Protein AF-A0A2E8RSP9-F1 (afdb_monomer_lite)

Radius of gyration: 27.85 Å; chains: 1; bounding box: 93×34×82 Å

Foldseek 3Di:
DDDDDDDDDDDDDDDDDDDDDDPPPPPPPPPPQPLDPPVDDQPLVLLVLLLVLLVLLLVLLVLLVVLVVDDDPVSVVSNVVSLVSNQVSLVSLLCCLVRPCPSPPQDPPDPCNVVSVVLSVQLNVLSVVSSVDSDSVSSVSNSVSSVVCCVVRDDDDD

Secondary structure (DSSP, 8-state):
-------------------------------S--SS------HHHHHHHHHHHHHHHHHHHHHHHHHTT--SHHHHHHHHHHHHHHHHHHHHHHHIIIIIIIIII--TTSTTHHHHHHHHHHHHHHHHHHHH---HHHHHHHHHHHHTTGGGSPPPP-

pLDDT: mean 85.52, std 20.4, range [37.56, 98.88]

Sequence (158 aa):
MKSYRYVVLFLTCTLVSLGLGLPQGIYQVVHAHCQIPCGIYDDYSRIQSMLEDADTVIKSTKSIEELSGHSDAQSLNQISRWVTNKETHSQNIISTISDYFMTQRIKPTQEDYTERLVKHHGVILAAMKAKQNADKEHATALKQSIEALATYYPEAEK

Structure (mmCIF, N/CA/C/O backbone):
data_AF-A0A2E8RSP9-F1
#
_entry.id   AF-A0A2E8RSP9-F1
#
loop_
_atom_site.group_PDB
_atom_site.id
_atom_site.type_symbol
_atom_site.label_atom_id
_atom_site.label_alt_id
_atom_site.label_comp_id
_atom_site.label_asym_id
_atom_site.label_entity_id
_atom_site.label_seq_id
_atom_site.pdbx_PDB_ins_code
_atom_site.Cartn_x
_atom_site.Cartn_y
_atom_site.Cartn_z
_atom_site.occupancy
_atom_site.B_iso_or_equiv
_atom_site.auth_seq_id
_atom_site.auth_comp_id
_atom_site.auth_asym_id
_atom_site.auth_atom_id
_atom_site.pdbx_PDB_model_num
ATOM 1 N N . MET A 1 1 ? 72.046 18.078 59.009 1.00 40.03 1 MET A N 1
ATOM 2 C CA . MET A 1 1 ? 72.244 18.596 57.632 1.00 40.03 1 MET A CA 1
ATOM 3 C C . MET A 1 1 ? 71.040 18.147 56.810 1.00 40.03 1 MET A C 1
ATOM 5 O O . MET A 1 1 ? 70.838 16.954 56.691 1.00 40.03 1 MET A O 1
ATOM 9 N N . LYS A 1 2 ? 70.039 19.016 56.629 1.00 37.56 2 LYS A N 1
ATOM 10 C CA . LYS A 1 2 ? 69.829 19.896 55.454 1.00 37.56 2 LYS A CA 1
ATOM 11 C C . LYS A 1 2 ? 69.342 19.142 54.197 1.00 37.56 2 LYS A C 1
ATOM 13 O O . LYS A 1 2 ?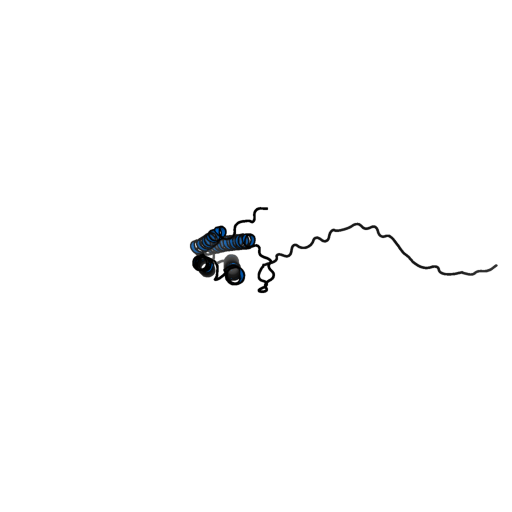 70.146 18.665 53.417 1.00 37.56 2 LYS A O 1
ATOM 18 N N . SER A 1 3 ? 68.015 19.053 54.093 1.00 45.41 3 SER A N 1
ATOM 19 C CA . SER A 1 3 ? 67.117 19.576 53.044 1.00 45.41 3 SER A CA 1
ATOM 20 C C . SER A 1 3 ? 67.505 19.654 51.550 1.00 45.41 3 SER A C 1
ATOM 22 O O . SER A 1 3 ? 68.626 19.998 51.201 1.00 45.41 3 SER A O 1
ATOM 24 N N . TYR A 1 4 ? 66.423 19.600 50.745 1.00 49.28 4 TYR A N 1
ATOM 25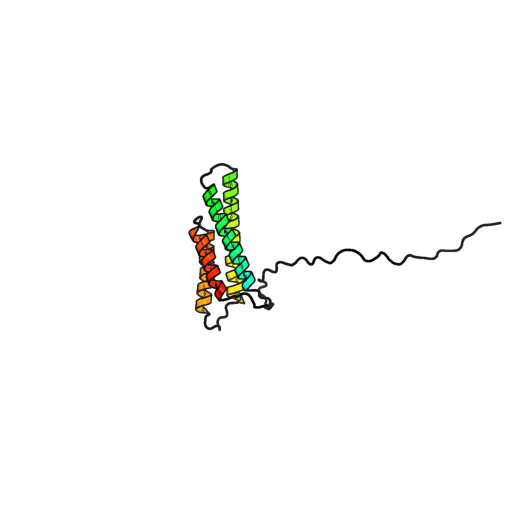 C CA . TYR A 1 4 ? 66.183 20.062 49.355 1.00 49.28 4 TYR A CA 1
ATOM 26 C C . TYR A 1 4 ? 66.421 19.025 48.237 1.00 49.28 4 TYR A C 1
ATOM 28 O O . TYR A 1 4 ? 67.532 18.576 48.006 1.00 49.28 4 TYR A O 1
ATOM 36 N N . ARG A 1 5 ? 65.344 18.498 47.627 1.00 51.12 5 ARG A N 1
ATOM 37 C CA . ARG A 1 5 ? 64.585 19.070 46.482 1.00 51.12 5 ARG A CA 1
ATOM 38 C C . ARG A 1 5 ? 65.421 19.125 45.204 1.00 51.12 5 ARG A C 1
ATOM 40 O O . ARG A 1 5 ? 66.122 20.106 45.022 1.00 51.12 5 ARG A O 1
ATOM 47 N N . TYR A 1 6 ? 65.188 18.181 44.291 1.00 52.25 6 TYR A N 1
ATOM 48 C CA . TYR A 1 6 ? 65.172 18.433 42.845 1.00 52.25 6 TYR A CA 1
ATOM 49 C C . TYR A 1 6 ? 64.079 17.540 42.221 1.00 52.25 6 TYR A C 1
ATOM 51 O O . TYR A 1 6 ? 64.098 16.331 42.404 1.00 52.25 6 TYR A O 1
ATOM 59 N N . VAL A 1 7 ? 62.951 18.139 41.811 1.00 44.62 7 VAL A N 1
ATOM 60 C CA . VAL A 1 7 ? 62.608 18.423 40.396 1.00 44.62 7 VAL A CA 1
ATOM 61 C C . VAL A 1 7 ? 62.003 17.170 39.743 1.00 44.62 7 VAL A C 1
ATOM 63 O O . VAL A 1 7 ? 62.696 16.218 39.430 1.00 44.62 7 VAL A O 1
ATOM 66 N N . VAL A 1 8 ? 60.671 17.039 39.759 1.00 49.31 8 VAL A N 1
ATOM 67 C CA . VAL A 1 8 ? 59.810 17.385 38.607 1.00 49.31 8 VAL A CA 1
ATOM 68 C C . VAL A 1 8 ? 60.270 16.661 37.336 1.00 49.31 8 VAL A C 1
ATOM 70 O O . VAL A 1 8 ? 61.076 17.188 36.581 1.00 49.31 8 VAL A O 1
ATOM 73 N N . LEU A 1 9 ? 59.711 15.477 37.087 1.00 43.88 9 LEU A N 1
ATOM 74 C CA . LEU A 1 9 ? 59.616 14.870 35.756 1.00 43.88 9 LEU A CA 1
ATOM 75 C C . LEU A 1 9 ? 58.262 14.138 35.714 1.00 43.88 9 LEU A C 1
ATOM 77 O O . LEU A 1 9 ? 58.076 13.122 36.371 1.00 43.88 9 LEU A O 1
ATOM 81 N N . PHE A 1 10 ? 57.211 14.856 35.327 1.00 38.56 10 PHE A N 1
ATOM 82 C CA . PHE A 1 10 ? 56.597 14.764 33.999 1.00 38.56 10 PHE A CA 1
ATOM 83 C C . PHE A 1 10 ? 55.964 13.394 33.688 1.00 38.56 10 PHE A C 1
ATOM 85 O O . PHE A 1 10 ? 56.647 12.442 33.337 1.00 38.56 10 PHE A O 1
ATOM 92 N N . LEU A 1 11 ? 54.625 13.408 33.745 1.00 40.16 11 LEU A N 1
ATOM 93 C CA . LEU A 1 11 ? 53.709 12.928 32.700 1.00 40.16 11 LEU A CA 1
ATOM 94 C C . LEU A 1 11 ? 53.809 11.440 32.293 1.00 40.16 11 LEU A C 1
ATOM 96 O O . LEU A 1 11 ? 54.679 11.033 31.537 1.00 40.16 11 LEU A O 1
ATOM 100 N N . THR A 1 12 ? 52.917 10.577 32.792 1.00 48.66 12 THR A N 1
ATOM 101 C CA . THR A 1 12 ? 51.677 10.147 32.099 1.00 48.66 12 THR A CA 1
ATOM 102 C C . THR A 1 12 ? 51.857 9.786 30.620 1.00 48.66 12 THR A C 1
ATOM 104 O O . THR A 1 12 ? 51.805 10.678 29.777 1.00 48.66 12 THR A O 1
ATOM 107 N N . CYS A 1 13 ? 51.929 8.491 30.285 1.00 39.97 13 CYS A N 1
ATOM 108 C CA . CYS A 1 13 ? 51.274 7.971 29.081 1.00 39.97 13 CYS A CA 1
ATOM 109 C C . CYS A 1 13 ? 51.252 6.435 29.023 1.00 39.97 13 CYS A C 1
ATOM 111 O O . CYS A 1 13 ? 52.279 5.793 29.226 1.00 39.97 13 CYS A O 1
ATOM 113 N N . THR A 1 14 ? 50.098 5.906 28.594 1.00 40.47 14 THR A N 1
ATOM 114 C CA . THR A 1 14 ? 49.864 4.573 27.991 1.00 40.47 14 THR A CA 1
ATOM 115 C C . THR A 1 14 ? 49.797 3.399 28.993 1.00 40.47 14 THR A C 1
ATOM 117 O O . THR A 1 14 ? 50.646 3.275 29.858 1.00 40.47 14 THR A O 1
ATOM 120 N N . LEU A 1 15 ? 48.812 2.494 29.016 1.00 40.62 15 LEU A N 1
ATOM 121 C CA . LEU A 1 15 ? 47.801 2.065 28.048 1.00 40.62 15 LEU A CA 1
ATOM 122 C C . LEU A 1 15 ? 46.540 1.633 28.825 1.00 40.62 15 LEU A C 1
ATOM 124 O O . LEU A 1 15 ? 46.597 0.676 29.595 1.00 40.62 15 LEU A O 1
ATOM 128 N N . VAL A 1 16 ? 45.400 2.298 28.610 1.00 46.19 16 VAL A N 1
ATOM 129 C CA . VAL A 1 16 ? 44.095 1.685 28.904 1.00 46.19 16 VAL A CA 1
ATOM 130 C C . VAL A 1 16 ? 43.796 0.756 27.740 1.00 46.19 16 VAL A C 1
ATOM 132 O O . VAL A 1 16 ? 43.671 1.180 26.591 1.00 46.19 16 VAL A O 1
ATOM 135 N N . SER A 1 17 ? 43.778 -0.527 28.063 1.00 45.88 17 SER A N 1
ATOM 136 C CA . SER A 1 17 ? 43.499 -1.647 27.188 1.00 45.88 17 SER A CA 1
ATOM 137 C C . SER A 1 17 ? 42.154 -1.478 26.487 1.00 45.88 17 SER A C 1
ATOM 139 O O . SER A 1 17 ? 41.087 -1.453 27.093 1.00 45.88 17 SER A O 1
ATOM 141 N N . LEU A 1 18 ? 42.284 -1.396 25.169 1.00 51.47 18 LEU A N 1
ATOM 142 C CA . LEU A 1 18 ? 41.318 -1.661 24.122 1.00 51.47 18 LEU A CA 1
ATOM 143 C C . LEU A 1 18 ? 40.395 -2.837 24.483 1.00 51.47 18 LEU A C 1
ATOM 145 O O . LEU A 1 18 ? 40.815 -3.992 24.516 1.00 51.47 18 LEU A O 1
ATOM 149 N N . GLY A 1 19 ? 39.129 -2.538 24.733 1.00 49.41 19 GLY A N 1
ATOM 150 C CA . GLY A 1 19 ? 38.120 -3.556 24.966 1.00 49.41 19 GLY A CA 1
ATOM 151 C C . GLY A 1 19 ? 36.799 -2.913 25.319 1.00 49.41 19 GLY A C 1
ATOM 152 O O . GLY A 1 19 ? 36.543 -2.702 26.495 1.00 49.41 19 GLY A O 1
ATOM 153 N N . LEU A 1 20 ? 36.001 -2.578 24.301 1.00 49.00 20 LEU A N 1
ATOM 154 C CA . LEU A 1 20 ? 34.537 -2.646 24.316 1.00 49.00 20 LEU A CA 1
ATOM 155 C C . LEU A 1 20 ? 33.961 -2.059 23.024 1.00 49.00 20 LEU A C 1
ATOM 157 O O . LEU A 1 20 ? 34.209 -0.908 22.684 1.00 49.00 20 LEU A O 1
ATOM 161 N N . GLY A 1 21 ? 33.119 -2.864 22.380 1.00 47.34 21 GLY A N 1
ATOM 162 C CA . GLY A 1 21 ? 31.963 -2.368 21.644 1.00 47.34 21 GLY A CA 1
ATOM 163 C C . GLY A 1 21 ? 32.223 -1.959 20.205 1.00 47.34 21 GLY A C 1
ATOM 164 O O . GLY A 1 21 ? 32.485 -0.799 19.913 1.00 47.34 21 GLY A O 1
ATOM 165 N N . LEU A 1 22 ? 32.042 -2.921 19.302 1.00 49.81 22 LEU A N 1
ATOM 166 C CA . LEU A 1 22 ? 31.658 -2.687 17.910 1.00 49.81 22 LEU A CA 1
ATOM 167 C C . LEU A 1 22 ? 30.694 -1.489 17.809 1.00 49.81 22 LEU A C 1
ATOM 169 O O . LEU A 1 22 ? 29.725 -1.452 18.577 1.00 49.81 22 LEU A O 1
ATOM 173 N N . PRO A 1 23 ? 30.868 -0.558 16.853 1.00 53.47 23 PRO A N 1
ATOM 174 C CA . PRO A 1 23 ? 29.771 0.315 16.498 1.00 53.47 23 PRO A CA 1
ATOM 175 C C . PRO A 1 23 ? 28.682 -0.592 15.923 1.00 53.47 23 PRO A C 1
ATOM 177 O O . PRO A 1 23 ? 28.802 -1.126 14.821 1.00 53.47 23 PRO A O 1
ATOM 180 N N . GLN A 1 24 ? 27.632 -0.810 16.711 1.00 58.44 24 GLN A N 1
ATOM 181 C CA . GLN A 1 24 ? 26.332 -1.222 16.213 1.00 58.44 24 GLN A CA 1
ATOM 182 C C . GLN A 1 24 ? 25.880 -0.098 15.281 1.00 58.44 24 GLN A C 1
ATOM 184 O O . GLN A 1 24 ? 25.253 0.870 15.708 1.00 58.44 24 GLN A O 1
ATOM 189 N N . GLY A 1 25 ? 26.308 -0.177 14.021 1.00 54.03 25 GLY A N 1
ATOM 190 C CA . GLY A 1 25 ? 25.781 0.646 12.953 1.00 54.03 25 GLY A CA 1
ATOM 191 C C . GLY A 1 25 ? 24.289 0.386 12.918 1.00 54.03 25 GLY A C 1
ATOM 192 O O . GLY A 1 25 ? 23.849 -0.692 12.529 1.00 54.03 25 GLY A O 1
ATOM 193 N N . ILE A 1 26 ? 23.528 1.351 13.417 1.00 59.16 26 ILE A N 1
ATOM 194 C CA . ILE A 1 26 ? 22.085 1.409 13.276 1.00 59.16 26 ILE A CA 1
ATOM 195 C C . ILE A 1 26 ? 21.825 1.273 11.777 1.00 59.16 26 ILE A C 1
ATOM 197 O O . ILE A 1 26 ? 22.198 2.160 11.008 1.00 59.16 26 ILE A O 1
ATOM 201 N N . TYR A 1 27 ? 21.250 0.147 11.355 1.00 54.72 27 TYR A N 1
ATOM 202 C CA . TYR A 1 27 ? 20.746 -0.004 10.000 1.00 54.72 27 TYR A CA 1
ATOM 203 C C . TYR A 1 27 ? 19.700 1.095 9.807 1.00 54.72 27 TYR A C 1
ATOM 205 O O . TYR A 1 27 ? 18.613 1.050 10.380 1.00 54.72 27 TYR A O 1
ATOM 213 N N . GLN A 1 28 ? 20.073 2.142 9.075 1.00 52.44 28 GLN A N 1
ATOM 214 C CA . GLN A 1 28 ? 19.141 3.165 8.637 1.00 52.44 28 GLN A CA 1
ATOM 215 C C . GLN A 1 28 ? 18.095 2.461 7.776 1.00 52.44 28 GLN A C 1
ATOM 217 O O . GLN A 1 28 ? 18.433 1.847 6.764 1.00 52.44 28 GLN A O 1
ATOM 222 N N . VAL A 1 29 ? 16.827 2.557 8.171 1.00 55.41 29 VAL A N 1
ATOM 223 C CA . VAL A 1 29 ? 15.708 2.274 7.276 1.00 55.41 29 VAL A CA 1
ATOM 224 C C . VAL A 1 29 ? 15.772 3.337 6.185 1.00 55.41 29 VAL A C 1
ATOM 226 O O . VAL A 1 29 ? 15.249 4.439 6.334 1.00 55.41 29 VAL A O 1
ATOM 229 N N . VAL A 1 30 ? 16.495 3.053 5.104 1.00 47.91 30 VAL A N 1
ATOM 230 C CA . VAL A 1 30 ? 16.502 3.931 3.940 1.00 47.91 30 VAL A CA 1
ATOM 231 C C . VAL A 1 30 ? 15.165 3.711 3.254 1.00 47.91 30 VAL A C 1
ATOM 233 O O . VAL A 1 30 ? 14.989 2.768 2.485 1.00 47.91 30 VAL A O 1
ATOM 236 N N . HIS A 1 31 ? 14.191 4.573 3.545 1.00 53.66 31 HIS A N 1
ATOM 237 C CA . HIS A 1 31 ? 13.105 4.814 2.609 1.00 53.66 31 HIS A CA 1
ATOM 238 C C . HIS A 1 31 ? 13.750 5.405 1.351 1.00 53.66 31 HIS A C 1
ATOM 240 O O . HIS A 1 31 ? 14.303 6.500 1.369 1.00 53.66 31 HIS A O 1
ATOM 246 N N . ALA A 1 32 ? 13.728 4.671 0.252 1.00 44.62 32 ALA A N 1
ATOM 247 C CA . ALA A 1 32 ? 14.177 5.145 -1.041 1.00 44.62 32 ALA A CA 1
ATOM 248 C C . ALA A 1 32 ? 13.107 6.111 -1.565 1.00 44.62 32 ALA A C 1
ATOM 250 O O . ALA A 1 32 ? 12.024 5.679 -1.943 1.00 44.62 32 ALA A O 1
ATOM 251 N N . HIS A 1 33 ? 13.377 7.415 -1.494 1.00 55.00 33 HIS A N 1
ATOM 252 C CA . HIS A 1 33 ? 12.483 8.481 -1.977 1.00 55.00 33 HIS A CA 1
ATOM 253 C C . HIS A 1 33 ? 13.238 9.794 -2.246 1.00 55.00 33 HIS A C 1
ATOM 255 O O . HIS A 1 33 ? 12.642 10.862 -2.280 1.00 55.00 33 HIS A O 1
ATOM 261 N N . CYS A 1 34 ? 14.563 9.749 -2.421 1.00 63.50 34 CYS A N 1
ATOM 262 C CA . CYS A 1 34 ? 15.410 10.944 -2.370 1.00 63.50 34 CYS A CA 1
ATOM 263 C C . CYS A 1 34 ? 15.211 11.940 -3.532 1.00 63.50 34 CYS A C 1
ATOM 265 O O . CYS A 1 34 ? 15.872 12.970 -3.520 1.00 63.50 34 CYS A O 1
ATOM 267 N N . GLN A 1 35 ? 14.357 11.639 -4.526 1.00 72.44 35 GLN A N 1
ATOM 268 C CA . GLN A 1 35 ? 14.028 12.481 -5.699 1.00 72.44 35 GLN A CA 1
ATOM 269 C C . GLN A 1 35 ? 15.246 13.065 -6.450 1.00 72.44 35 GLN A C 1
ATOM 271 O O . GLN A 1 35 ? 15.137 13.999 -7.239 1.00 72.44 35 GLN A O 1
ATOM 276 N N . ILE A 1 36 ? 16.412 12.463 -6.237 1.00 78.75 36 ILE A N 1
ATOM 277 C CA . ILE A 1 36 ? 17.679 12.719 -6.911 1.00 78.75 36 ILE A CA 1
ATOM 278 C C . ILE A 1 36 ? 18.104 11.416 -7.593 1.00 78.75 36 ILE A C 1
ATOM 280 O O . ILE A 1 36 ? 17.715 10.340 -7.127 1.00 78.75 36 ILE A O 1
ATOM 284 N N . PRO A 1 37 ? 18.917 11.464 -8.660 1.00 72.88 37 PRO A N 1
ATOM 285 C CA . PRO A 1 37 ? 19.394 10.267 -9.346 1.00 72.88 37 PRO A CA 1
ATOM 286 C C . PRO A 1 37 ? 20.461 9.540 -8.506 1.00 72.88 37 PRO A C 1
ATOM 288 O O . PRO A 1 37 ? 21.632 9.494 -8.869 1.00 72.88 37 PRO A O 1
ATOM 291 N N . CYS A 1 38 ? 20.071 8.991 -7.352 1.00 80.50 38 CYS A N 1
ATOM 292 C CA . CYS A 1 38 ? 20.980 8.313 -6.429 1.00 80.50 38 CYS A CA 1
ATOM 293 C C . CYS A 1 38 ? 21.365 6.903 -6.893 1.00 80.50 38 CYS A C 1
ATOM 295 O O . CYS A 1 38 ? 22.357 6.367 -6.414 1.00 80.50 38 CYS A O 1
ATOM 297 N N . GLY A 1 39 ? 20.597 6.293 -7.803 1.00 81.19 39 GLY A N 1
ATOM 298 C CA . GLY A 1 39 ? 20.875 4.952 -8.327 1.00 81.19 39 GLY A CA 1
ATOM 299 C C . GLY A 1 39 ? 20.610 3.805 -7.344 1.00 81.19 39 GLY A C 1
ATOM 300 O O . GLY A 1 39 ? 20.871 2.655 -7.684 1.00 81.19 39 GLY A O 1
ATOM 301 N N . ILE A 1 40 ? 20.090 4.093 -6.148 1.00 84.94 40 ILE A N 1
ATOM 302 C CA . ILE A 1 40 ? 19.853 3.106 -5.089 1.00 84.94 40 ILE A CA 1
ATOM 303 C C . ILE A 1 40 ? 18.378 2.705 -5.115 1.00 84.94 40 ILE A C 1
ATOM 305 O O . ILE A 1 40 ? 17.506 3.474 -4.702 1.00 84.94 40 ILE A O 1
ATOM 309 N N . TYR A 1 41 ? 18.107 1.491 -5.591 1.00 87.88 41 TYR A N 1
ATOM 310 C CA . TYR A 1 41 ? 16.760 0.944 -5.718 1.00 87.88 41 TYR A CA 1
ATOM 311 C C . TYR A 1 41 ? 16.694 -0.459 -5.122 1.00 87.88 41 TYR A C 1
ATOM 313 O O . TYR A 1 41 ? 17.592 -1.267 -5.334 1.00 87.88 41 TYR A O 1
ATOM 321 N N . ASP A 1 42 ? 15.611 -0.729 -4.403 1.00 92.56 42 ASP A N 1
ATOM 322 C CA . ASP A 1 42 ? 15.258 -2.047 -3.894 1.00 92.56 42 ASP A CA 1
ATOM 323 C C . ASP A 1 42 ? 13.745 -2.205 -4.071 1.00 92.56 42 ASP A C 1
ATOM 325 O O . ASP A 1 42 ? 12.946 -1.949 -3.165 1.00 92.56 42 ASP A O 1
ATOM 329 N N . ASP A 1 43 ? 13.359 -2.505 -5.313 1.00 95.00 43 ASP A N 1
ATOM 330 C CA . ASP A 1 43 ? 11.960 -2.556 -5.735 1.00 95.00 43 ASP A CA 1
ATOM 331 C C . ASP A 1 43 ? 11.198 -3.663 -4.991 1.00 95.00 43 ASP A C 1
ATOM 333 O O . ASP A 1 43 ? 10.065 -3.451 -4.556 1.00 95.00 43 ASP A O 1
ATOM 337 N N . TYR A 1 44 ? 11.838 -4.821 -4.799 1.00 95.81 44 TYR A N 1
ATOM 338 C CA . TYR A 1 44 ? 11.256 -5.959 -4.093 1.00 95.81 44 TYR A CA 1
ATOM 339 C C . TYR A 1 44 ? 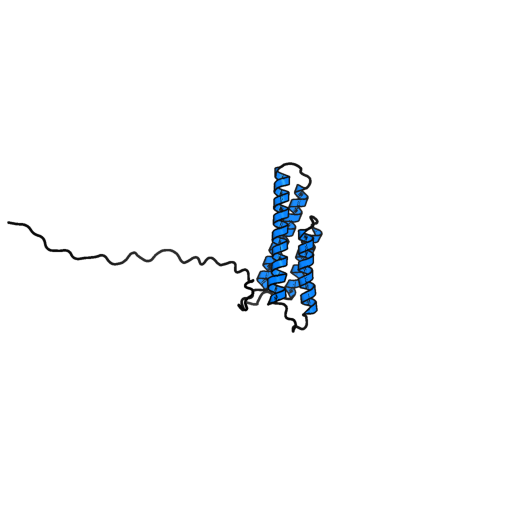10.923 -5.600 -2.644 1.00 95.81 44 TYR A C 1
ATOM 341 O O . TYR A 1 44 ? 9.779 -5.778 -2.217 1.00 95.81 44 TYR A O 1
ATOM 349 N N . SER A 1 45 ? 11.867 -5.006 -1.905 1.00 95.81 45 SER A N 1
ATOM 350 C CA . SER A 1 45 ? 11.605 -4.580 -0.527 1.00 95.81 45 SER A CA 1
ATOM 351 C C . SER A 1 45 ? 10.490 -3.535 -0.447 1.00 95.81 45 SER A C 1
ATOM 353 O O . SER A 1 45 ? 9.730 -3.534 0.517 1.00 95.81 45 SER A O 1
ATOM 355 N N . ARG A 1 46 ? 10.321 -2.671 -1.461 1.00 96.25 46 ARG A N 1
ATOM 356 C CA . ARG A 1 46 ? 9.185 -1.729 -1.505 1.00 96.25 46 ARG A CA 1
ATOM 357 C C . ARG A 1 46 ? 7.849 -2.432 -1.681 1.00 96.25 46 ARG A C 1
ATOM 359 O O . ARG A 1 46 ? 6.890 -2.032 -1.025 1.00 96.25 46 ARG A O 1
ATOM 366 N N . ILE A 1 47 ? 7.780 -3.469 -2.515 1.00 98.06 47 ILE A N 1
ATOM 367 C CA . ILE A 1 47 ? 6.580 -4.306 -2.613 1.00 98.06 47 ILE A CA 1
ATOM 368 C C . ILE A 1 47 ? 6.283 -4.965 -1.262 1.00 98.06 47 ILE A C 1
ATOM 370 O O . ILE A 1 47 ? 5.154 -4.860 -0.790 1.00 98.06 47 ILE A O 1
ATOM 374 N N . GLN A 1 48 ? 7.282 -5.562 -0.602 1.00 98.19 48 GLN A N 1
ATOM 375 C CA . GLN A 1 48 ? 7.088 -6.199 0.707 1.00 98.19 48 GLN A CA 1
ATOM 376 C C . GLN A 1 48 ? 6.597 -5.206 1.768 1.00 98.19 48 GLN A C 1
ATOM 378 O O . GLN A 1 48 ? 5.594 -5.469 2.426 1.00 98.19 48 GLN A O 1
ATOM 383 N N . SER A 1 49 ? 7.208 -4.020 1.869 1.00 97.88 49 SER A N 1
ATOM 384 C CA . SER A 1 49 ? 6.736 -2.979 2.793 1.00 97.88 49 SER A CA 1
ATOM 385 C C . SER A 1 49 ? 5.295 -2.540 2.502 1.00 97.88 49 SER A C 1
ATOM 387 O O . SER A 1 49 ? 4.517 -2.348 3.431 1.00 97.88 49 SER A O 1
ATOM 389 N N . MET A 1 50 ? 4.896 -2.417 1.229 1.00 98.62 50 MET A N 1
ATOM 390 C CA . MET A 1 50 ? 3.503 -2.094 0.891 1.00 98.62 50 MET A CA 1
ATOM 391 C C . MET A 1 50 ? 2.532 -3.231 1.240 1.00 98.62 50 MET A C 1
ATOM 393 O O . MET A 1 50 ? 1.395 -2.959 1.621 1.00 98.62 50 MET A O 1
ATOM 397 N N . LEU A 1 51 ? 2.951 -4.496 1.128 1.00 98.75 51 LEU A N 1
ATOM 398 C CA . LEU A 1 51 ? 2.142 -5.642 1.557 1.00 98.75 51 LEU A CA 1
ATOM 399 C C . LEU A 1 51 ? 1.961 -5.662 3.082 1.00 98.75 51 LEU A C 1
ATOM 401 O O . LEU A 1 51 ? 0.850 -5.901 3.553 1.00 98.75 51 LEU A O 1
ATOM 405 N N . GLU A 1 52 ? 3.006 -5.336 3.845 1.00 98.75 52 GLU A N 1
ATOM 406 C CA . GLU A 1 52 ? 2.932 -5.171 5.304 1.00 98.75 52 GLU A CA 1
ATOM 407 C C . GLU A 1 52 ? 2.003 -4.008 5.707 1.00 98.75 52 GLU A C 1
ATOM 409 O O . GLU A 1 52 ? 1.168 -4.148 6.612 1.00 98.75 52 GLU A O 1
ATOM 414 N N . ASP A 1 53 ? 2.083 -2.873 5.002 1.00 98.81 53 ASP A N 1
ATOM 415 C CA . ASP A 1 53 ? 1.148 -1.755 5.169 1.00 98.81 53 ASP A CA 1
ATOM 416 C C . ASP A 1 53 ? -0.295 -2.198 4.872 1.00 98.81 53 ASP A C 1
ATOM 418 O O . ASP A 1 53 ? -1.213 -1.891 5.638 1.00 98.81 53 ASP A O 1
ATOM 422 N N . ALA A 1 54 ? -0.513 -2.969 3.802 1.00 98.75 54 ALA A N 1
ATOM 423 C CA . ALA A 1 54 ? -1.834 -3.469 3.431 1.00 98.75 54 ALA A CA 1
ATOM 424 C C . ALA A 1 54 ? -2.403 -4.450 4.472 1.00 98.75 54 ALA A C 1
ATOM 426 O O . ALA A 1 54 ? -3.583 -4.361 4.818 1.00 98.75 54 ALA A O 1
ATOM 427 N N . ASP A 1 55 ? -1.579 -5.331 5.044 1.00 98.81 55 ASP A N 1
ATOM 428 C CA . ASP A 1 55 ? -1.986 -6.196 6.158 1.00 98.81 55 ASP A CA 1
ATOM 429 C C . ASP A 1 55 ? -2.366 -5.386 7.403 1.00 98.81 55 ASP A C 1
ATOM 431 O O . ASP A 1 55 ? -3.338 -5.702 8.101 1.00 98.81 55 ASP A O 1
ATOM 435 N N . THR A 1 56 ? -1.671 -4.275 7.646 1.00 98.75 56 THR A N 1
ATOM 436 C CA . THR A 1 56 ? -2.015 -3.343 8.722 1.00 98.75 56 THR A CA 1
ATOM 437 C C . THR A 1 56 ? -3.338 -2.615 8.456 1.00 98.75 56 THR A C 1
ATOM 439 O O . THR A 1 56 ? -4.143 -2.442 9.380 1.00 98.75 56 THR A O 1
ATOM 442 N N . VAL A 1 57 ? -3.624 -2.244 7.204 1.00 98.81 57 VAL A N 1
ATOM 443 C CA . VAL A 1 57 ? -4.921 -1.689 6.775 1.00 98.81 57 VAL A CA 1
ATOM 444 C C . VAL A 1 57 ? -6.048 -2.708 6.984 1.00 98.81 57 VAL A C 1
ATOM 446 O O . VAL A 1 57 ? -7.084 -2.354 7.555 1.00 98.81 57 VAL A O 1
ATOM 449 N N . ILE A 1 58 ? -5.847 -3.979 6.616 1.00 98.75 58 ILE A N 1
ATOM 450 C CA . ILE A 1 58 ? -6.819 -5.065 6.845 1.00 98.75 58 ILE A CA 1
ATOM 451 C C . ILE A 1 58 ? -7.092 -5.238 8.341 1.00 98.75 58 ILE A C 1
ATOM 453 O O . ILE A 1 58 ? -8.251 -5.268 8.762 1.00 98.75 58 ILE A O 1
ATOM 457 N N . LYS A 1 59 ? -6.036 -5.308 9.160 1.00 98.56 59 LYS A N 1
ATOM 458 C CA . LYS A 1 59 ? -6.163 -5.435 10.616 1.00 98.56 59 LYS A CA 1
ATOM 459 C C . LYS A 1 59 ? -6.924 -4.259 11.223 1.00 98.56 59 LYS A C 1
ATOM 461 O O . LYS A 1 59 ? -7.850 -4.475 11.996 1.00 98.56 59 LYS A O 1
ATOM 466 N N . SER A 1 60 ? -6.565 -3.034 10.842 1.00 98.62 60 SER A N 1
ATOM 467 C CA . SER A 1 60 ? -7.218 -1.818 11.341 1.00 98.62 60 SER A CA 1
ATOM 468 C C . SER A 1 60 ? -8.705 -1.799 10.982 1.00 98.62 60 SER A C 1
ATOM 470 O O . SER A 1 60 ? -9.536 -1.471 11.822 1.00 98.62 60 SER A O 1
ATOM 472 N N . THR A 1 61 ? -9.048 -2.220 9.761 1.00 98.56 61 THR A N 1
ATOM 473 C CA . THR A 1 61 ? -10.437 -2.330 9.288 1.00 98.56 61 THR A CA 1
ATOM 474 C C . THR A 1 61 ? -11.235 -3.335 10.121 1.00 98.56 61 THR A C 1
ATOM 476 O O . THR A 1 61 ? -12.297 -2.996 10.636 1.00 98.56 61 THR A O 1
ATOM 479 N N . LYS A 1 62 ? -10.679 -4.532 10.357 1.00 98.19 62 LYS A N 1
ATOM 480 C CA . LYS A 1 62 ? -11.298 -5.557 11.214 1.00 98.19 62 LYS A CA 1
ATOM 481 C C . LYS A 1 62 ? -11.517 -5.061 12.645 1.00 98.19 62 LYS A C 1
ATOM 483 O O . LYS A 1 62 ? -12.568 -5.296 13.227 1.00 98.19 62 LYS A O 1
ATOM 488 N N . SER A 1 63 ? -10.542 -4.354 13.214 1.00 98.38 63 SER A N 1
ATOM 489 C CA . SER A 1 63 ? -10.667 -3.812 14.570 1.00 98.38 63 SER A CA 1
ATOM 490 C C . SER A 1 63 ? -11.721 -2.706 14.674 1.00 98.38 63 SER A C 1
ATOM 492 O O . SER A 1 63 ? -12.396 -2.616 15.695 1.00 98.38 63 SER A O 1
ATOM 494 N N . ILE A 1 64 ? -11.901 -1.885 13.632 1.00 98.38 64 ILE A N 1
ATOM 495 C CA . ILE A 1 64 ? -13.003 -0.912 13.576 1.00 98.38 64 ILE A CA 1
ATOM 496 C C . ILE A 1 64 ? -14.346 -1.646 13.591 1.00 98.38 64 ILE A C 1
ATOM 498 O O . ILE A 1 64 ? -15.217 -1.290 14.381 1.00 98.38 64 ILE A O 1
ATOM 502 N N . GLU A 1 65 ? -14.505 -2.682 12.768 1.00 96.88 65 GLU A N 1
ATOM 503 C CA . GLU A 1 65 ? -15.731 -3.485 12.696 1.00 96.88 65 GLU A CA 1
ATOM 504 C C . GLU A 1 65 ? -16.079 -4.125 14.052 1.00 96.88 65 GLU A C 1
ATOM 506 O O . GLU A 1 65 ? -17.184 -3.936 14.557 1.00 96.88 65 GLU A O 1
ATOM 511 N N . GLU A 1 66 ? -15.113 -4.788 14.698 1.00 97.00 66 GLU A N 1
ATOM 512 C CA . GLU A 1 66 ? -15.285 -5.429 16.013 1.00 97.00 66 GLU A CA 1
ATOM 513 C C . GLU A 1 66 ? -15.707 -4.436 17.112 1.00 97.00 66 GLU A C 1
ATOM 515 O O . GLU A 1 66 ? -16.502 -4.765 17.997 1.00 97.00 66 GLU A O 1
ATOM 520 N N . LEU A 1 67 ? -15.194 -3.203 17.062 1.00 97.81 67 LEU A N 1
ATOM 521 C CA . LEU A 1 67 ? -15.481 -2.171 18.058 1.00 97.81 67 LEU A CA 1
ATOM 522 C C . LEU A 1 67 ? -16.763 -1.382 17.764 1.00 97.81 67 LEU A C 1
ATOM 524 O O . LEU A 1 67 ? -17.320 -0.800 18.690 1.00 97.81 67 LEU A O 1
ATOM 528 N N . SER A 1 68 ? -17.264 -1.382 16.525 1.00 95.06 68 SER A N 1
ATOM 529 C CA . SER A 1 68 ? -18.385 -0.526 16.092 1.00 95.06 68 SER A CA 1
ATOM 530 C C . SER A 1 68 ? -19.717 -0.808 16.806 1.00 95.06 68 SER A C 1
ATOM 532 O O . SER A 1 68 ? -20.611 0.034 16.784 1.00 95.06 68 SER A O 1
ATOM 534 N N . GLY A 1 69 ? -19.855 -1.960 17.472 1.00 95.06 69 GLY A N 1
ATOM 535 C CA . GLY A 1 69 ? -21.004 -2.283 18.328 1.00 95.06 69 GLY A CA 1
ATOM 536 C C . GLY A 1 69 ? -20.942 -1.704 19.750 1.00 95.06 69 GLY A C 1
ATOM 537 O O . GLY A 1 69 ? -21.900 -1.859 20.506 1.00 95.06 69 GLY A O 1
ATOM 538 N N . HIS A 1 70 ? -19.838 -1.057 20.131 1.00 96.81 70 HIS A N 1
ATOM 539 C CA . HIS A 1 70 ? -19.594 -0.563 21.486 1.00 96.81 70 HIS A CA 1
ATOM 540 C C . HIS A 1 70 ? -19.623 0.968 21.532 1.00 96.81 70 HIS A C 1
ATOM 542 O O . HIS A 1 70 ? -19.047 1.645 20.682 1.00 96.81 70 HIS A O 1
ATOM 548 N N . SER A 1 71 ? -20.261 1.525 22.563 1.00 96.38 71 SER A N 1
ATOM 549 C CA . SER A 1 71 ? -20.399 2.977 22.755 1.00 96.38 71 SER A CA 1
ATOM 550 C C . SER A 1 71 ? -19.654 3.511 23.982 1.00 96.38 71 SER A C 1
ATOM 552 O O . SER A 1 71 ? -19.851 4.664 24.365 1.00 96.38 71 SER A O 1
ATOM 554 N N . ASP A 1 72 ? -18.843 2.687 24.648 1.00 98.38 72 ASP A N 1
ATOM 555 C CA . ASP A 1 72 ? -18.037 3.137 25.779 1.00 98.38 72 ASP A CA 1
ATOM 556 C C . ASP A 1 72 ? -16.853 4.005 25.314 1.00 98.38 72 ASP A C 1
ATOM 558 O O . ASP A 1 72 ? -16.361 3.899 24.187 1.00 98.38 72 ASP A O 1
ATOM 562 N N . ALA A 1 73 ? -16.378 4.874 26.206 1.00 98.31 73 ALA A N 1
ATOM 563 C CA . ALA A 1 73 ? -15.336 5.846 25.884 1.00 98.31 73 ALA A CA 1
ATOM 564 C C . ALA A 1 73 ? -14.026 5.198 25.400 1.00 98.31 73 ALA A C 1
ATOM 566 O O . ALA A 1 73 ? -13.324 5.785 24.573 1.00 98.31 73 ALA A O 1
ATOM 567 N N . GLN A 1 74 ? -13.691 3.998 25.889 1.00 98.38 74 GLN A N 1
ATOM 568 C CA . GLN A 1 74 ? -12.472 3.310 25.482 1.00 98.38 74 GLN A CA 1
ATOM 569 C C . GLN A 1 74 ? -12.605 2.780 24.054 1.00 98.38 74 GLN A C 1
ATOM 571 O O . GLN A 1 74 ? -11.692 2.992 23.253 1.00 98.38 74 GLN A O 1
ATOM 576 N N . SER A 1 75 ? -13.732 2.158 23.711 1.00 98.50 75 SER A N 1
ATOM 577 C CA . SER A 1 75 ? -14.001 1.674 22.352 1.00 98.50 75 SER A CA 1
ATOM 578 C C . SER A 1 75 ? -13.982 2.807 21.328 1.00 98.50 75 SER A C 1
ATOM 580 O O . SER A 1 75 ? -13.298 2.702 20.309 1.00 98.50 75 SER A O 1
ATOM 582 N N . LEU A 1 76 ? -14.621 3.941 21.633 1.00 98.38 76 LEU A N 1
ATOM 583 C CA . LEU A 1 76 ? -14.617 5.120 20.757 1.00 98.38 76 LEU A CA 1
ATOM 584 C C . LEU A 1 76 ? -13.200 5.676 20.531 1.00 98.38 76 LEU A C 1
ATOM 586 O O . LEU A 1 76 ? -12.829 6.019 19.406 1.00 98.38 76 LEU A O 1
ATOM 590 N N . ASN A 1 77 ? -12.375 5.716 21.582 1.00 98.56 77 ASN A N 1
ATOM 591 C CA . ASN A 1 77 ? -10.978 6.135 21.474 1.00 98.56 77 ASN A CA 1
ATOM 592 C C . ASN A 1 77 ? -10.160 5.168 20.596 1.00 98.56 77 ASN A C 1
ATOM 594 O O . ASN A 1 77 ? -9.387 5.597 19.739 1.00 98.56 77 ASN A O 1
ATOM 598 N N . GLN A 1 78 ? -10.353 3.855 20.758 1.00 98.69 78 GLN A N 1
ATOM 599 C CA . GLN A 1 78 ? -9.665 2.858 19.933 1.00 98.69 78 GLN A CA 1
ATOM 600 C C . GLN A 1 78 ? -10.090 2.921 18.463 1.00 98.69 78 GLN A C 1
ATOM 602 O O . GLN A 1 78 ? -9.223 2.859 17.595 1.00 98.69 78 GLN A O 1
ATOM 607 N N . ILE A 1 79 ? -11.379 3.118 18.167 1.00 98.56 79 ILE A N 1
ATOM 608 C CA . ILE A 1 79 ? -11.863 3.301 16.788 1.00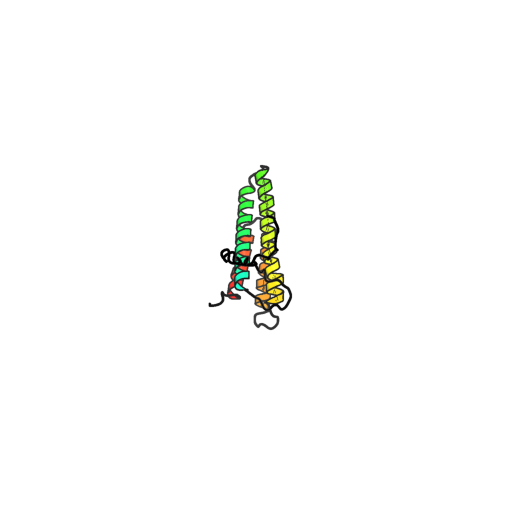 98.56 79 ILE A CA 1
ATOM 609 C C . ILE A 1 79 ? -11.136 4.471 16.119 1.00 98.56 79 ILE A C 1
ATOM 611 O O . ILE A 1 79 ? -10.597 4.307 15.027 1.00 98.56 79 ILE A O 1
ATOM 615 N N . SER A 1 80 ? -11.044 5.624 16.789 1.00 98.44 80 SER A N 1
ATOM 616 C CA . SER A 1 80 ? -10.338 6.801 16.257 1.00 98.44 80 SER A CA 1
ATOM 617 C C . SER A 1 80 ? -8.867 6.505 15.920 1.00 98.44 80 SER A C 1
ATOM 619 O O . SER A 1 80 ? -8.360 6.880 14.856 1.00 98.44 80 SER A O 1
ATOM 621 N N . ARG A 1 81 ? -8.182 5.747 16.785 1.00 98.62 81 ARG A N 1
ATOM 622 C CA . ARG A 1 81 ? -6.796 5.316 16.549 1.00 98.62 81 ARG A CA 1
ATOM 623 C C . ARG A 1 81 ? -6.681 4.365 15.365 1.00 98.62 81 ARG A C 1
ATOM 625 O O . ARG A 1 81 ? -5.770 4.530 14.559 1.00 98.62 81 ARG A O 1
ATOM 632 N N . TRP A 1 82 ? -7.590 3.400 15.237 1.00 98.69 82 TRP A N 1
ATOM 633 C CA . TRP A 1 82 ? -7.588 2.465 14.113 1.00 98.69 82 TRP A CA 1
ATOM 634 C C . TRP A 1 82 ? -7.905 3.146 12.784 1.00 98.69 82 TRP A C 1
ATOM 636 O O . TRP A 1 82 ? -7.265 2.823 11.786 1.00 98.69 82 TRP A O 1
ATOM 646 N N . VAL A 1 83 ? -8.817 4.124 12.769 1.00 98.69 83 VAL A N 1
ATOM 647 C CA . VAL A 1 83 ? -9.072 4.963 11.588 1.00 98.69 83 VAL A CA 1
ATOM 648 C C . VAL A 1 83 ? -7.800 5.708 11.196 1.00 98.69 83 VAL A C 1
ATOM 650 O O . VAL A 1 83 ? -7.348 5.574 10.063 1.00 98.69 83 VAL A O 1
ATOM 653 N N . THR A 1 84 ? -7.161 6.397 12.144 1.00 98.75 84 THR A N 1
ATOM 654 C CA . THR A 1 84 ? -5.909 7.128 11.885 1.00 98.75 84 THR A CA 1
ATOM 655 C C . THR A 1 84 ? -4.814 6.197 11.356 1.00 98.75 84 THR A C 1
ATOM 657 O O . THR A 1 84 ? -4.179 6.498 10.350 1.00 98.75 84 THR A O 1
ATOM 660 N N . ASN A 1 85 ? -4.631 5.029 11.978 1.00 98.62 85 ASN A N 1
ATOM 661 C CA . ASN A 1 85 ? -3.641 4.039 11.558 1.00 98.62 85 ASN A CA 1
ATOM 662 C C . ASN A 1 85 ? -3.906 3.545 10.125 1.00 98.62 85 ASN A C 1
ATOM 664 O O . ASN A 1 85 ? -3.019 3.578 9.274 1.00 98.62 85 ASN A O 1
ATOM 668 N N . LYS A 1 86 ? -5.154 3.162 9.828 1.00 98.56 86 LYS A N 1
ATOM 669 C CA . LYS A 1 86 ? -5.598 2.763 8.486 1.00 98.56 86 LYS A CA 1
ATOM 670 C C . LYS A 1 86 ? -5.296 3.845 7.451 1.00 98.56 86 LYS A C 1
ATOM 672 O O . LYS A 1 86 ? -4.829 3.537 6.352 1.00 98.56 86 LYS A O 1
ATOM 677 N N . GLU A 1 87 ? -5.537 5.106 7.798 1.00 98.75 87 GLU A N 1
ATOM 678 C CA . GLU A 1 87 ? -5.283 6.231 6.909 1.00 98.75 87 GLU A CA 1
ATOM 679 C C . GLU A 1 87 ? -3.801 6.483 6.645 1.00 98.75 87 GLU A C 1
ATOM 681 O O . GLU A 1 87 ? -3.431 6.718 5.492 1.00 98.75 87 GLU A O 1
ATOM 686 N N . THR A 1 88 ? -2.960 6.401 7.677 1.00 98.81 88 THR A N 1
ATOM 687 C CA . THR A 1 88 ? -1.506 6.543 7.551 1.00 98.81 88 THR A CA 1
ATOM 688 C C . THR A 1 88 ? -0.919 5.454 6.658 1.00 98.81 88 THR A C 1
ATOM 690 O O . THR A 1 88 ? -0.239 5.774 5.688 1.00 98.81 88 THR A O 1
ATOM 693 N N . HIS A 1 89 ? -1.234 4.180 6.908 1.00 98.81 89 HIS A N 1
ATOM 694 C CA . HIS A 1 89 ? -0.698 3.076 6.103 1.00 98.81 89 HIS A CA 1
ATOM 695 C C . HIS A 1 89 ? -1.205 3.110 4.652 1.00 98.81 89 HIS A C 1
ATOM 697 O O . HIS A 1 89 ? -0.431 2.919 3.716 1.00 98.81 89 HIS A O 1
ATOM 703 N N . SER A 1 90 ? -2.476 3.466 4.431 1.00 98.81 90 SER A N 1
ATOM 704 C CA . SER A 1 90 ? -2.987 3.676 3.067 1.00 98.81 90 SER A CA 1
ATOM 705 C C . SER A 1 90 ? -2.257 4.823 2.356 1.00 98.81 90 SER A C 1
ATOM 707 O O . SER A 1 90 ? -1.980 4.742 1.160 1.00 98.81 90 SER A O 1
ATOM 709 N N . GLN A 1 91 ? -1.922 5.895 3.081 1.00 98.75 91 GLN A N 1
ATOM 710 C CA . GLN A 1 91 ? -1.173 7.021 2.528 1.00 98.75 91 GLN A CA 1
ATOM 711 C C . GLN A 1 91 ? 0.274 6.648 2.186 1.00 98.75 91 GLN A C 1
ATOM 713 O O . GLN A 1 91 ? 0.758 7.064 1.136 1.00 98.75 91 GLN A O 1
ATOM 718 N N . ASN A 1 92 ? 0.940 5.844 3.018 1.00 98.62 92 ASN A N 1
ATOM 719 C CA . ASN A 1 92 ? 2.298 5.361 2.755 1.00 98.62 92 ASN A CA 1
ATOM 720 C C . ASN A 1 92 ? 2.375 4.575 1.441 1.00 98.62 92 ASN A C 1
ATOM 722 O O . ASN A 1 92 ? 3.301 4.780 0.653 1.00 98.62 92 ASN A O 1
ATOM 726 N N . ILE A 1 93 ? 1.370 3.739 1.162 1.00 98.81 93 ILE A N 1
ATOM 727 C CA . ILE A 1 93 ? 1.259 3.010 -0.108 1.00 98.81 93 ILE A CA 1
ATOM 728 C C . ILE A 1 93 ? 1.092 3.988 -1.279 1.00 98.81 93 ILE A C 1
ATOM 730 O O . ILE A 1 93 ? 1.818 3.888 -2.268 1.00 98.81 93 ILE A O 1
ATOM 734 N N . ILE A 1 94 ? 0.187 4.969 -1.165 1.00 98.81 94 ILE A N 1
ATOM 735 C CA . ILE A 1 94 ? -0.020 5.992 -2.207 1.00 98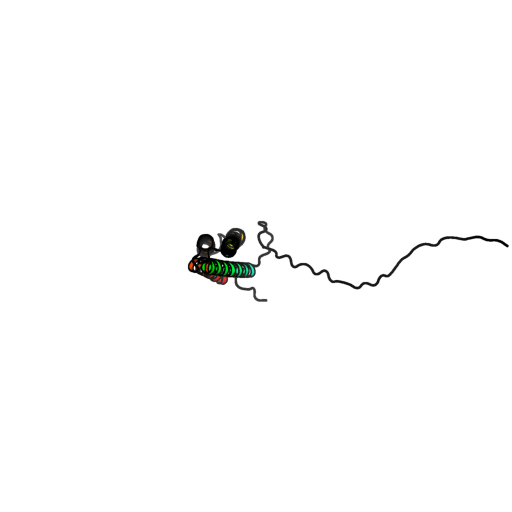.81 94 ILE A CA 1
ATOM 736 C C . ILE A 1 94 ? 1.283 6.742 -2.502 1.00 98.81 94 ILE A C 1
ATOM 738 O O . ILE A 1 94 ? 1.645 6.902 -3.670 1.00 98.81 94 ILE A O 1
ATOM 742 N N . SER A 1 95 ? 1.993 7.180 -1.461 1.00 97.88 95 SER A N 1
ATOM 743 C CA . SER A 1 95 ? 3.270 7.885 -1.588 1.00 97.88 95 SER A CA 1
ATOM 744 C C . SER A 1 95 ? 4.352 6.990 -2.182 1.00 97.88 95 SER A C 1
ATOM 746 O O . SER A 1 95 ? 5.053 7.416 -3.088 1.00 97.88 95 SER A O 1
ATOM 748 N N . THR A 1 96 ? 4.444 5.723 -1.778 1.00 97.38 96 THR A N 1
ATOM 749 C CA . THR A 1 96 ? 5.410 4.781 -2.364 1.00 97.38 96 THR A CA 1
ATOM 750 C C . THR A 1 96 ? 5.154 4.589 -3.858 1.00 97.38 96 THR A C 1
ATOM 752 O O . THR A 1 96 ? 6.070 4.709 -4.668 1.00 97.38 96 THR A O 1
ATOM 755 N N . ILE A 1 97 ? 3.907 4.362 -4.271 1.00 98.06 97 ILE A N 1
ATOM 756 C CA . ILE A 1 97 ? 3.592 4.236 -5.697 1.00 98.06 97 ILE A CA 1
ATOM 757 C C . ILE A 1 97 ? 3.906 5.531 -6.454 1.00 98.06 97 ILE A C 1
ATOM 759 O O . ILE A 1 97 ? 4.538 5.479 -7.510 1.00 98.06 97 ILE A O 1
ATOM 763 N N . SER A 1 98 ? 3.496 6.680 -5.920 1.00 96.62 98 SER A N 1
ATOM 764 C CA . SER A 1 98 ? 3.635 7.972 -6.600 1.00 96.62 98 SER A CA 1
ATOM 765 C C . SER A 1 98 ? 5.098 8.419 -6.681 1.00 96.62 98 SER A C 1
ATOM 767 O O . SER A 1 98 ? 5.609 8.704 -7.762 1.00 96.62 98 SER A O 1
ATOM 769 N N . ASP A 1 99 ? 5.792 8.429 -5.547 1.00 94.25 99 ASP A N 1
ATOM 770 C CA . ASP A 1 99 ? 7.108 9.049 -5.393 1.00 94.25 99 ASP A CA 1
ATOM 771 C C . ASP A 1 99 ? 8.258 8.109 -5.738 1.00 94.25 99 ASP A C 1
ATOM 773 O O . ASP A 1 99 ? 9.339 8.583 -6.081 1.00 94.25 99 ASP A O 1
ATOM 777 N N . TYR A 1 100 ? 8.063 6.792 -5.640 1.00 94.12 100 TYR A N 1
ATOM 778 C CA . TYR A 1 100 ? 9.093 5.812 -5.975 1.00 94.12 100 TYR A CA 1
ATOM 779 C C . TYR A 1 100 ? 8.833 5.185 -7.342 1.00 94.12 100 TYR A C 1
ATOM 781 O O . TYR A 1 100 ? 9.642 5.331 -8.259 1.00 94.12 100 TYR A O 1
ATOM 789 N N . PHE A 1 101 ? 7.692 4.518 -7.523 1.00 95.44 101 PHE A N 1
ATOM 790 C CA . PHE A 1 101 ? 7.461 3.750 -8.745 1.00 95.44 101 PHE A CA 1
ATOM 791 C C . PHE A 1 101 ? 7.146 4.634 -9.954 1.00 95.44 101 PHE A C 1
ATOM 793 O O . PHE A 1 101 ? 7.833 4.537 -10.973 1.00 95.44 101 PHE A O 1
ATOM 800 N N . MET A 1 102 ? 6.148 5.515 -9.858 1.00 94.81 102 MET A N 1
ATOM 801 C CA . MET A 1 102 ? 5.671 6.295 -11.005 1.00 94.81 102 MET A CA 1
ATOM 802 C C . MET A 1 102 ? 6.676 7.340 -11.491 1.00 94.81 102 MET A C 1
ATOM 804 O O . MET A 1 102 ? 6.746 7.590 -12.692 1.00 94.81 102 MET A O 1
ATOM 808 N N . THR A 1 103 ? 7.462 7.934 -10.593 1.00 91.62 103 THR A N 1
ATOM 809 C CA . THR A 1 103 ? 8.435 8.976 -10.959 1.00 91.62 103 THR A CA 1
ATOM 810 C C . THR A 1 103 ? 9.834 8.435 -11.243 1.00 91.62 103 THR A C 1
ATOM 812 O O . THR A 1 103 ? 10.582 9.089 -11.969 1.00 91.62 103 THR A O 1
ATOM 815 N N . GLN A 1 104 ? 10.210 7.262 -10.710 1.00 90.69 104 GLN A N 1
ATOM 816 C CA . GLN A 1 104 ? 11.594 6.765 -10.808 1.00 90.69 104 GLN A CA 1
ATOM 817 C C . GLN A 1 104 ? 11.732 5.399 -11.491 1.00 90.69 104 GLN A C 1
ATOM 819 O O . GLN A 1 104 ? 12.789 5.111 -12.059 1.00 90.69 104 GLN A O 1
ATOM 824 N N . ARG A 1 105 ? 10.710 4.533 -11.438 1.00 92.50 105 ARG A N 1
ATOM 825 C CA . ARG A 1 105 ? 10.799 3.152 -11.955 1.00 92.50 105 ARG A CA 1
ATOM 826 C C . ARG A 1 105 ? 10.071 2.955 -13.278 1.00 92.50 105 ARG A C 1
ATOM 828 O O . ARG A 1 105 ? 10.574 2.239 -14.139 1.00 92.50 105 ARG A O 1
ATOM 835 N N . ILE A 1 106 ? 8.922 3.597 -13.469 1.00 94.38 106 ILE A N 1
ATOM 836 C CA . ILE A 1 106 ? 8.152 3.517 -14.714 1.00 94.38 106 ILE A CA 1
ATOM 837 C C . ILE A 1 106 ? 8.757 4.480 -15.743 1.00 94.38 106 ILE A C 1
ATOM 839 O O . ILE A 1 106 ? 8.715 5.695 -15.573 1.00 94.38 106 ILE A O 1
ATOM 843 N N . LYS A 1 107 ? 9.302 3.939 -16.838 1.00 93.00 107 LYS A N 1
ATOM 844 C CA . LYS A 1 107 ? 9.930 4.727 -17.909 1.00 93.00 107 LYS A CA 1
ATOM 845 C C . LYS A 1 107 ? 9.001 4.836 -19.119 1.00 93.00 107 LYS A C 1
ATOM 847 O O . LYS A 1 107 ? 8.537 3.800 -19.580 1.00 93.00 107 LYS A O 1
ATOM 852 N N . PRO A 1 108 ? 8.799 6.024 -19.717 1.00 95.06 108 PRO A N 1
ATOM 853 C CA . PRO A 1 108 ? 7.977 6.172 -20.926 1.00 95.06 108 PRO A CA 1
ATOM 854 C C . PRO A 1 108 ? 8.442 5.342 -22.132 1.00 95.06 108 PRO A C 1
ATOM 856 O O . PRO A 1 108 ? 7.672 5.109 -23.053 1.00 95.06 108 PRO A O 1
ATOM 859 N N . THR A 1 109 ? 9.706 4.913 -22.143 1.00 95.38 109 THR A N 1
ATOM 860 C CA . THR A 1 109 ? 10.324 4.172 -23.250 1.00 95.38 109 THR A CA 1
ATOM 861 C C . THR A 1 109 ? 10.203 2.651 -23.131 1.00 95.38 109 THR A C 1
ATOM 863 O O . THR A 1 109 ? 10.686 1.957 -24.019 1.00 95.38 109 THR A O 1
ATOM 866 N N . GLN A 1 110 ? 9.660 2.114 -22.032 1.00 94.69 110 GLN A N 1
ATOM 867 C CA . GLN A 1 110 ? 9.499 0.663 -21.871 1.00 94.69 110 GLN A CA 1
ATOM 868 C C . GLN A 1 110 ? 8.260 0.166 -22.631 1.00 94.69 110 GLN A C 1
ATOM 870 O O . GLN A 1 110 ? 7.251 0.867 -22.694 1.00 94.69 110 GLN A O 1
ATOM 875 N N . GLU A 1 111 ? 8.333 -1.039 -23.196 1.00 96.62 111 GLU A N 1
ATOM 876 C CA . GLU A 1 111 ? 7.272 -1.616 -24.036 1.00 96.62 111 GLU A CA 1
ATOM 877 C C . GLU A 1 111 ? 5.930 -1.733 -23.293 1.00 96.62 111 GLU A C 1
ATOM 879 O O . GLU A 1 111 ? 4.877 -1.418 -23.842 1.00 96.62 111 GLU A O 1
ATOM 884 N N . ASP A 1 112 ? 5.972 -2.086 -22.007 1.00 96.19 112 ASP A N 1
ATOM 885 C CA . ASP A 1 112 ? 4.808 -2.263 -21.135 1.00 96.19 112 ASP A CA 1
ATOM 886 C C . ASP A 1 112 ? 4.426 -0.989 -20.348 1.00 96.19 112 ASP A C 1
ATOM 888 O O . ASP A 1 112 ? 3.759 -1.063 -19.311 1.00 96.19 112 ASP A O 1
ATOM 892 N N . TYR A 1 113 ? 4.820 0.204 -20.826 1.00 97.44 113 TYR A N 1
ATOM 893 C CA . TYR A 1 113 ? 4.614 1.479 -20.120 1.00 97.44 113 TYR A CA 1
ATOM 894 C C . TYR A 1 113 ? 3.159 1.701 -19.691 1.00 97.44 113 TYR A C 1
ATOM 896 O O . TYR A 1 113 ? 2.896 1.963 -18.515 1.00 97.44 113 TYR A O 1
ATOM 904 N N . THR A 1 114 ? 2.212 1.579 -20.626 1.00 97.75 114 THR A N 1
ATOM 905 C CA . THR A 1 114 ? 0.787 1.804 -20.351 1.00 97.75 114 THR A CA 1
ATOM 906 C C . THR A 1 114 ? 0.237 0.785 -19.358 1.00 97.75 114 THR A C 1
ATOM 908 O O . THR A 1 114 ? -0.491 1.168 -18.445 1.00 97.75 114 THR A O 1
ATOM 911 N N . GLU A 1 115 ? 0.605 -0.492 -19.488 1.00 97.62 115 GLU A N 1
ATOM 912 C CA . GLU A 1 115 ? 0.143 -1.538 -18.572 1.00 97.62 115 GLU A CA 1
ATOM 913 C C . GLU A 1 115 ? 0.633 -1.271 -17.144 1.00 97.62 115 GLU A C 1
ATOM 915 O O . GLU A 1 115 ? -0.164 -1.258 -16.201 1.00 97.62 115 GLU A O 1
ATOM 920 N N . ARG A 1 116 ? 1.931 -0.983 -16.981 1.00 97.19 116 ARG A N 1
ATOM 921 C CA . ARG A 1 116 ? 2.504 -0.646 -15.673 1.00 97.19 116 ARG A CA 1
ATOM 922 C C . ARG A 1 116 ? 1.862 0.601 -15.091 1.00 97.19 116 ARG A C 1
ATOM 924 O O . ARG A 1 116 ? 1.507 0.586 -13.914 1.00 97.19 116 ARG A O 1
ATOM 931 N N . LEU A 1 117 ? 1.679 1.651 -15.889 1.00 97.94 117 LEU A N 1
ATOM 932 C CA . LEU A 1 117 ? 1.059 2.894 -15.436 1.00 97.94 117 LEU A CA 1
ATOM 933 C C . LEU A 1 117 ? -0.358 2.649 -14.899 1.00 97.94 117 LEU A C 1
ATOM 935 O O . LEU A 1 117 ? -0.684 3.099 -13.801 1.00 97.94 117 LEU A O 1
ATOM 939 N N . VAL A 1 118 ? -1.175 1.888 -15.634 1.00 98.38 118 VAL A N 1
ATOM 940 C CA . VAL A 1 118 ? -2.547 1.545 -15.234 1.00 98.38 118 VAL A CA 1
ATOM 941 C C . VAL A 1 118 ? -2.561 0.725 -13.946 1.00 98.38 118 VAL A C 1
ATOM 943 O O . VAL A 1 118 ? -3.317 1.051 -13.032 1.00 98.38 118 VAL A O 1
ATOM 946 N N . LYS A 1 119 ? -1.715 -0.307 -13.830 1.00 98.50 119 LYS A N 1
ATOM 947 C CA . LYS A 1 119 ? -1.687 -1.159 -12.630 1.00 98.50 119 LYS A CA 1
ATOM 948 C C . LYS A 1 119 ? -1.224 -0.404 -11.385 1.00 98.50 119 LYS A C 1
ATOM 950 O O . LYS A 1 119 ? -1.859 -0.524 -10.341 1.00 98.50 119 LYS A O 1
ATOM 955 N N . HIS A 1 120 ? -0.190 0.428 -11.497 1.00 98.62 120 HIS A N 1
ATOM 956 C CA . HIS A 1 120 ? 0.284 1.248 -10.377 1.00 98.62 120 HIS A CA 1
ATOM 957 C C . HIS A 1 120 ? -0.753 2.299 -9.968 1.00 98.62 120 HIS A C 1
ATOM 959 O O . HIS A 1 120 ? -1.056 2.441 -8.785 1.00 98.62 120 HIS A O 1
ATOM 965 N N . HIS A 1 121 ? -1.378 2.981 -10.931 1.00 98.69 121 HIS A N 1
ATOM 966 C CA . HIS A 1 121 ? -2.487 3.882 -10.624 1.00 98.69 121 HIS A CA 1
ATOM 967 C C . HIS A 1 121 ? -3.660 3.146 -9.952 1.00 98.69 121 HIS A C 1
ATOM 969 O O . HIS A 1 121 ? -4.265 3.666 -9.015 1.00 98.69 121 HIS A O 1
ATOM 975 N N . GLY A 1 122 ? -3.933 1.905 -10.366 1.00 98.81 122 GLY A N 1
ATOM 976 C CA . GLY A 1 122 ? -4.908 1.024 -9.726 1.00 98.81 122 GLY A CA 1
ATOM 977 C C . GLY A 1 122 ? -4.651 0.822 -8.230 1.00 98.81 122 GLY A C 1
ATOM 978 O O . GLY A 1 122 ? -5.594 0.913 -7.445 1.00 98.81 122 GLY A O 1
ATOM 979 N N . VAL A 1 123 ? -3.388 0.651 -7.820 1.00 98.88 123 VAL A N 1
ATOM 980 C CA . VAL A 1 123 ? -3.011 0.567 -6.396 1.00 98.88 123 VAL A CA 1
ATOM 981 C C . VAL A 1 123 ? -3.342 1.862 -5.653 1.00 98.88 123 VAL A C 1
ATOM 983 O O . VAL A 1 123 ? -3.912 1.807 -4.566 1.00 98.88 123 VAL A O 1
ATOM 986 N N . ILE A 1 124 ? -3.068 3.034 -6.240 1.00 98.88 124 ILE A N 1
ATOM 987 C CA . ILE A 1 124 ? -3.419 4.333 -5.631 1.00 98.88 124 ILE A CA 1
ATOM 988 C C . ILE A 1 124 ? -4.932 4.430 -5.395 1.00 98.88 124 ILE A C 1
ATOM 990 O O . ILE A 1 124 ? -5.374 4.822 -4.313 1.00 98.88 124 ILE A O 1
ATOM 994 N N . LEU A 1 125 ? -5.739 4.052 -6.391 1.00 98.88 125 LEU A N 1
ATOM 995 C CA . LEU A 1 125 ? -7.198 4.083 -6.279 1.00 98.88 125 LEU A CA 1
ATOM 996 C C . LEU A 1 125 ? -7.714 3.089 -5.231 1.00 98.88 125 LEU A C 1
ATOM 998 O O . LEU A 1 125 ? -8.617 3.427 -4.464 1.00 98.88 125 LEU A O 1
ATOM 1002 N N . ALA A 1 126 ? -7.145 1.884 -5.174 1.00 98.88 126 ALA A N 1
ATOM 1003 C CA . ALA A 1 126 ? -7.496 0.887 -4.168 1.00 98.88 126 ALA A CA 1
ATOM 1004 C C . ALA A 1 126 ? -7.118 1.357 -2.753 1.00 98.88 126 ALA A C 1
ATOM 1006 O O . ALA A 1 126 ? -7.928 1.241 -1.833 1.00 98.88 126 ALA A O 1
ATOM 1007 N N . ALA A 1 127 ? -5.943 1.971 -2.591 1.00 98.88 127 ALA A N 1
ATOM 1008 C CA . ALA A 1 127 ? -5.480 2.518 -1.320 1.00 98.88 127 ALA A CA 1
ATOM 1009 C C . ALA A 1 127 ? -6.378 3.662 -0.842 1.00 98.88 127 ALA A C 1
ATOM 1011 O O . ALA A 1 127 ? -6.784 3.687 0.315 1.00 98.88 127 ALA A O 1
ATOM 1012 N N . MET A 1 128 ? -6.770 4.568 -1.741 1.00 98.75 128 MET A N 1
ATOM 1013 C CA . MET A 1 128 ? -7.730 5.632 -1.442 1.00 98.75 128 MET A CA 1
ATOM 1014 C C . MET A 1 128 ? -9.092 5.066 -1.003 1.00 98.75 128 MET A C 1
ATOM 1016 O O . MET A 1 128 ? -9.655 5.525 -0.009 1.00 98.75 128 MET A O 1
ATOM 1020 N N . LYS A 1 129 ? -9.599 4.021 -1.672 1.00 98.81 129 LYS A N 1
ATOM 1021 C CA . LYS A 1 129 ? -10.855 3.366 -1.269 1.00 98.81 129 LYS A CA 1
ATOM 1022 C C . LYS A 1 129 ? -10.744 2.713 0.108 1.00 98.81 129 LYS A C 1
ATOM 1024 O O . LYS A 1 129 ? -11.622 2.925 0.944 1.00 98.81 129 LYS A O 1
ATOM 1029 N N . ALA A 1 130 ? -9.667 1.974 0.374 1.00 98.75 130 ALA A N 1
ATOM 1030 C CA . ALA A 1 130 ? -9.414 1.380 1.687 1.00 98.75 130 ALA A CA 1
ATOM 1031 C C . ALA A 1 130 ? -9.244 2.454 2.779 1.00 98.75 130 ALA A C 1
ATOM 1033 O O . ALA A 1 130 ? -9.707 2.284 3.907 1.00 98.75 130 ALA A O 1
ATOM 1034 N N . LYS A 1 131 ? -8.658 3.608 2.439 1.00 98.44 131 LYS A N 1
ATOM 1035 C CA . LYS A 1 131 ? -8.523 4.773 3.324 1.00 98.44 131 LYS A CA 1
ATOM 1036 C C . LYS A 1 131 ? -9.879 5.326 3.766 1.00 98.44 131 LYS A C 1
ATOM 1038 O O . LYS A 1 131 ? -10.066 5.593 4.947 1.00 98.44 131 LYS A O 1
ATOM 1043 N N . GLN A 1 132 ? -10.837 5.434 2.852 1.00 98.38 132 GLN A N 1
ATOM 1044 C CA . GLN A 1 132 ? -12.129 6.084 3.104 1.00 98.38 132 GLN A CA 1
ATOM 1045 C C . GLN A 1 132 ? -13.195 5.170 3.724 1.00 98.38 132 GLN A C 1
ATOM 1047 O O . GLN A 1 132 ? -14.114 5.665 4.367 1.00 98.38 132 GLN A O 1
ATOM 1052 N N . ASN A 1 133 ? -13.087 3.852 3.548 1.00 98.00 133 ASN A N 1
ATOM 1053 C CA . ASN A 1 133 ? -14.157 2.915 3.904 1.00 98.00 133 ASN A CA 1
ATOM 1054 C C . ASN A 1 133 ? -13.774 1.994 5.071 1.00 98.00 133 ASN A C 1
ATOM 1056 O O . ASN A 1 133 ? -12.592 1.764 5.326 1.00 98.00 133 ASN A O 1
ATOM 1060 N N . ALA A 1 134 ? -14.775 1.465 5.777 1.00 95.19 134 ALA A N 1
ATOM 1061 C CA . ALA A 1 134 ? -14.604 0.487 6.858 1.00 95.19 134 ALA A CA 1
ATOM 1062 C C . ALA A 1 134 ? -14.894 -0.963 6.419 1.00 95.19 134 ALA A C 1
ATOM 1064 O O . ALA A 1 134 ? -14.820 -1.872 7.238 1.00 95.19 134 ALA A O 1
ATOM 1065 N N . ASP A 1 135 ? -15.211 -1.184 5.141 1.00 93.81 135 ASP A N 1
ATOM 1066 C CA . ASP A 1 135 ? -15.430 -2.520 4.588 1.00 93.81 135 ASP A CA 1
ATOM 1067 C C . ASP A 1 135 ? -14.093 -3.223 4.292 1.00 93.81 135 ASP A C 1
ATOM 1069 O O . ASP A 1 135 ? -13.205 -2.680 3.617 1.00 93.81 135 ASP A O 1
ATOM 1073 N N . LYS A 1 136 ? -13.961 -4.460 4.781 1.00 94.31 136 LYS A N 1
ATOM 1074 C CA . LYS A 1 136 ? -12.797 -5.327 4.572 1.00 94.31 136 LYS A CA 1
ATOM 1075 C C . LYS A 1 136 ? -12.535 -5.625 3.093 1.00 94.31 136 LYS A C 1
ATOM 1077 O O . LYS A 1 136 ? -11.379 -5.863 2.724 1.00 94.31 136 LYS A O 1
ATOM 1082 N N . GLU A 1 137 ? -13.554 -5.602 2.239 1.00 97.75 137 GLU A N 1
ATOM 1083 C CA . GLU A 1 137 ? -13.410 -5.834 0.801 1.00 97.75 137 GLU A CA 1
ATOM 1084 C C . GLU A 1 137 ? -12.432 -4.840 0.166 1.00 97.75 137 GLU A C 1
ATOM 1086 O O . GLU A 1 137 ? -11.559 -5.232 -0.610 1.00 97.75 137 GLU A O 1
ATOM 1091 N N . HIS A 1 138 ? -12.484 -3.565 0.562 1.00 98.50 138 HIS A N 1
ATOM 1092 C CA . HIS A 1 138 ? -11.577 -2.545 0.034 1.00 98.50 138 HIS A CA 1
ATOM 1093 C C . HIS A 1 138 ? -10.128 -2.745 0.487 1.00 98.50 138 HIS A C 1
ATOM 1095 O O . HIS A 1 138 ? -9.207 -2.582 -0.314 1.00 98.50 138 HIS A O 1
ATOM 1101 N N . ALA A 1 139 ? -9.916 -3.137 1.746 1.00 98.19 139 ALA A N 1
ATOM 1102 C CA . ALA A 1 139 ? -8.587 -3.456 2.263 1.00 98.19 139 ALA A CA 1
ATOM 1103 C C . ALA A 1 139 ? -7.992 -4.704 1.580 1.00 98.19 139 ALA A C 1
ATOM 1105 O O . ALA A 1 139 ? -6.800 -4.753 1.280 1.00 98.19 139 ALA A O 1
ATOM 1106 N N . THR A 1 140 ? -8.835 -5.691 1.272 1.00 98.44 140 THR A N 1
ATOM 1107 C CA . THR A 1 140 ? -8.428 -6.908 0.555 1.00 98.44 140 THR A CA 1
ATOM 1108 C C . THR A 1 140 ? -8.078 -6.599 -0.902 1.00 98.44 140 THR A C 1
ATOM 1110 O O . THR A 1 140 ? -7.029 -7.025 -1.383 1.00 98.44 140 THR A O 1
ATOM 1113 N N . ALA A 1 141 ? -8.901 -5.796 -1.584 1.00 98.69 141 ALA A N 1
ATOM 1114 C CA . ALA A 1 141 ? -8.638 -5.356 -2.952 1.00 98.69 141 ALA A CA 1
ATOM 1115 C C . ALA A 1 141 ? -7.334 -4.546 -3.063 1.00 98.69 141 ALA A C 1
ATOM 1117 O O . ALA A 1 141 ? -6.594 -4.700 -4.035 1.00 98.69 141 ALA A O 1
ATOM 1118 N N . LEU A 1 142 ? -7.018 -3.723 -2.055 1.00 98.88 142 LEU A N 1
ATOM 1119 C CA . LEU A 1 142 ? -5.726 -3.043 -1.956 1.00 98.88 142 LEU A CA 1
ATOM 1120 C C . LEU A 1 142 ? -4.570 -4.047 -1.948 1.00 98.88 142 LEU A C 1
ATOM 1122 O O . LEU A 1 142 ? -3.690 -3.953 -2.804 1.00 98.88 142 LEU A O 1
ATOM 1126 N N . LYS A 1 143 ? -4.587 -5.033 -1.045 1.00 98.81 143 LYS A N 1
ATOM 1127 C CA . LYS A 1 143 ? -3.522 -6.043 -0.971 1.00 98.81 143 LYS A CA 1
ATOM 1128 C C . LYS A 1 143 ? -3.354 -6.798 -2.294 1.00 98.81 143 LYS A C 1
ATOM 1130 O O . LYS A 1 143 ? -2.247 -6.855 -2.819 1.00 98.81 143 LYS A O 1
ATOM 1135 N N . GLN A 1 144 ? -4.451 -7.259 -2.892 1.00 98.75 144 GLN A N 1
ATOM 1136 C CA . GLN A 1 144 ? -4.436 -7.949 -4.189 1.00 98.75 144 GLN A CA 1
ATOM 1137 C C . GLN A 1 144 ? -3.853 -7.084 -5.316 1.00 98.75 144 GLN A C 1
ATOM 1139 O O . GLN A 1 144 ? -3.119 -7.576 -6.172 1.00 98.75 144 GLN A O 1
ATOM 1144 N N . SER A 1 145 ? -4.149 -5.780 -5.321 1.00 98.75 145 SER A N 1
ATOM 1145 C CA . SER A 1 145 ? -3.590 -4.861 -6.318 1.00 98.75 145 SER A CA 1
ATOM 1146 C C . SER A 1 145 ? -2.071 -4.700 -6.184 1.00 98.75 145 SER A C 1
ATOM 1148 O O . SER A 1 145 ? -1.387 -4.571 -7.198 1.00 98.75 145 SER A O 1
ATOM 1150 N N . ILE A 1 146 ? -1.535 -4.765 -4.959 1.00 98.75 146 ILE A N 1
ATOM 1151 C CA . ILE A 1 146 ? -0.091 -4.727 -4.692 1.00 98.75 146 ILE A CA 1
ATOM 1152 C C . ILE A 1 146 ? 0.558 -6.058 -5.088 1.00 98.75 146 ILE A C 1
ATOM 1154 O O . ILE A 1 146 ? 1.594 -6.055 -5.748 1.00 98.75 146 ILE A O 1
ATOM 1158 N N . GLU A 1 147 ? -0.065 -7.193 -4.758 1.00 98.50 147 GLU A N 1
ATOM 1159 C CA . GLU A 1 147 ? 0.401 -8.530 -5.162 1.00 98.50 147 GLU A CA 1
ATOM 1160 C C . GLU A 1 147 ? 0.524 -8.646 -6.688 1.00 98.50 147 GLU A C 1
ATOM 1162 O O . GLU A 1 147 ? 1.502 -9.191 -7.199 1.00 98.50 147 GLU A O 1
ATOM 1167 N N . ALA A 1 148 ? -0.409 -8.048 -7.434 1.00 98.00 148 ALA A N 1
ATOM 1168 C CA . ALA A 1 148 ? -0.354 -8.004 -8.893 1.00 98.00 148 ALA A CA 1
ATOM 1169 C C . ALA A 1 148 ? 0.864 -7.236 -9.447 1.00 98.00 148 ALA A C 1
ATOM 1171 O O . ALA A 1 148 ? 1.233 -7.444 -10.605 1.00 98.00 148 ALA A O 1
ATOM 1172 N N . LEU A 1 149 ? 1.505 -6.368 -8.651 1.00 97.81 149 LEU A N 1
ATOM 1173 C CA . LEU A 1 149 ? 2.749 -5.701 -9.036 1.00 97.81 149 LEU A CA 1
ATOM 1174 C C . LEU A 1 149 ? 3.990 -6.574 -8.818 1.00 97.81 149 LEU A C 1
ATOM 1176 O O . LEU A 1 149 ? 5.010 -6.317 -9.452 1.00 97.81 149 LEU A O 1
ATOM 1180 N N . ALA A 1 150 ? 3.929 -7.610 -7.976 1.00 94.62 150 ALA A N 1
ATOM 1181 C CA . ALA A 1 150 ? 5.095 -8.428 -7.630 1.00 94.62 150 ALA A CA 1
ATOM 1182 C C . ALA A 1 150 ? 5.743 -9.090 -8.859 1.00 94.62 150 ALA A C 1
ATOM 1184 O O . ALA A 1 150 ? 6.963 -9.221 -8.920 1.00 94.62 150 ALA A O 1
ATOM 1185 N N . THR A 1 151 ? 4.953 -9.416 -9.891 1.00 94.31 151 THR A N 1
ATOM 1186 C CA . THR A 1 151 ? 5.467 -9.977 -11.154 1.00 94.31 151 THR A CA 1
ATOM 1187 C C . THR A 1 151 ? 6.460 -9.062 -11.876 1.00 94.31 151 THR A C 1
ATOM 1189 O O . THR A 1 151 ? 7.229 -9.531 -12.710 1.00 94.31 151 THR A O 1
ATOM 1192 N N . TYR A 1 152 ? 6.424 -7.759 -11.596 1.00 94.56 152 TYR A N 1
ATOM 1193 C CA . TYR A 1 152 ? 7.297 -6.763 -12.205 1.00 94.56 152 TYR A CA 1
ATOM 1194 C C . TYR A 1 152 ? 8.587 -6.519 -11.424 1.00 94.56 152 TYR A C 1
ATOM 1196 O O . TYR A 1 152 ? 9.506 -5.906 -11.972 1.00 94.56 152 TYR A O 1
ATOM 1204 N N . TYR A 1 153 ? 8.623 -6.948 -10.161 1.00 94.81 153 TYR A N 1
ATOM 1205 C CA . TYR A 1 153 ? 9.660 -6.628 -9.183 1.00 94.81 153 TYR A CA 1
ATOM 1206 C C . TYR A 1 153 ? 10.034 -7.888 -8.380 1.00 94.81 153 TYR A C 1
ATOM 1208 O O . TYR A 1 153 ? 9.784 -7.939 -7.173 1.00 94.81 153 TYR A O 1
ATOM 1216 N N . PRO A 1 154 ? 10.573 -8.932 -9.043 1.00 93.50 154 PRO A N 1
ATOM 1217 C CA . PRO A 1 154 ? 10.960 -10.168 -8.369 1.00 93.50 154 PRO A CA 1
ATOM 1218 C C . PRO A 1 154 ? 12.108 -9.930 -7.380 1.00 93.50 154 PRO A C 1
ATOM 1220 O O . PRO A 1 154 ? 12.873 -8.972 -7.517 1.00 93.50 154 PRO A O 1
ATOM 1223 N N . GLU A 1 155 ? 12.246 -10.823 -6.397 1.00 92.75 155 GLU A N 1
ATOM 1224 C CA . GLU A 1 155 ? 13.436 -10.857 -5.543 1.00 92.75 155 GLU A CA 1
ATOM 1225 C C . GLU A 1 155 ? 14.677 -11.066 -6.422 1.00 92.75 155 GLU A C 1
ATOM 1227 O O . GLU A 1 155 ? 14.670 -11.896 -7.334 1.00 92.75 155 GLU A O 1
ATOM 1232 N N . ALA A 1 156 ? 15.737 -10.294 -6.175 1.00 83.31 156 ALA A N 1
ATOM 1233 C CA . ALA A 1 156 ? 16.997 -10.498 -6.874 1.00 83.31 156 ALA A CA 1
ATOM 1234 C C . ALA A 1 156 ? 17.586 -11.860 -6.477 1.00 83.31 156 ALA A C 1
ATOM 1236 O O . ALA A 1 156 ? 17.708 -12.160 -5.287 1.00 83.31 156 ALA A O 1
ATOM 1237 N N . GLU A 1 157 ? 17.972 -12.670 -7.464 1.00 69.38 157 GLU A N 1
ATOM 1238 C CA . GLU A 1 157 ? 18.753 -13.880 -7.205 1.00 69.38 157 GLU A CA 1
ATOM 1239 C C . GLU A 1 157 ? 20.071 -13.478 -6.521 1.00 69.38 157 GLU A C 1
ATOM 1241 O O . GLU A 1 157 ? 20.771 -12.574 -6.985 1.00 69.38 157 GLU A O 1
ATOM 1246 N N . LYS A 1 158 ? 20.351 -14.100 -5.372 1.00 51.62 158 LYS A N 1
ATOM 1247 C CA . LYS A 1 158 ? 21.564 -13.864 -4.578 1.00 51.62 158 LYS A CA 1
ATOM 1248 C C . LYS A 1 158 ? 22.775 -14.563 -5.174 1.00 51.62 158 LYS A C 1
ATO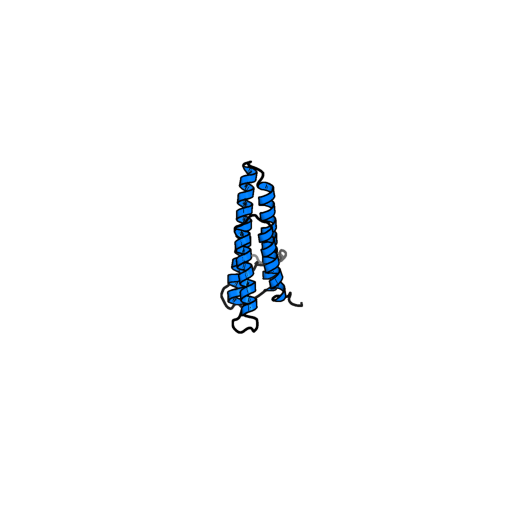M 1250 O O . LYS A 1 158 ? 22.621 -15.729 -5.600 1.00 51.62 158 LYS A O 1
#